Protein AF-A0AAW8VT40-F1 (afdb_monomer_lite)

Structure (mmCIF, N/CA/C/O backbone):
data_AF-A0AAW8VT40-F1
#
_entry.id   AF-A0AAW8VT40-F1
#
loop_
_atom_site.group_PDB
_atom_site.id
_atom_site.type_symbol
_atom_site.label_atom_id
_atom_site.label_alt_id
_atom_site.label_comp_id
_atom_site.label_asym_id
_atom_site.label_entity_id
_atom_site.label_seq_id
_atom_site.pdbx_PDB_ins_code
_atom_site.Cartn_x
_atom_site.Cartn_y
_atom_site.Cartn_z
_atom_site.occupancy
_atom_site.B_iso_or_equiv
_atom_site.auth_seq_id
_atom_site.auth_comp_id
_atom_site.auth_asym_id
_atom_site.auth_atom_id
_atom_site.pdbx_PDB_model_num
ATOM 1 N N . MET A 1 1 ? -10.432 -30.175 -29.970 1.00 34.94 1 MET A N 1
ATOM 2 C CA . MET A 1 1 ? -10.478 -29.735 -28.560 1.00 34.94 1 MET A CA 1
ATOM 3 C C . MET A 1 1 ? -9.421 -28.665 -28.388 1.00 34.94 1 MET A C 1
ATOM 5 O O . MET A 1 1 ? -8.240 -28.981 -28.392 1.00 34.94 1 MET A O 1
ATOM 9 N N . THR A 1 2 ? -9.829 -27.402 -28.382 1.00 36.66 2 THR A N 1
ATOM 10 C CA . THR A 1 2 ? -8.918 -26.263 -28.246 1.00 36.66 2 THR A CA 1
ATOM 11 C C . THR A 1 2 ? -8.493 -26.203 -26.785 1.00 36.66 2 THR A C 1
ATOM 13 O O . THR A 1 2 ? -9.339 -25.997 -25.918 1.00 36.66 2 THR A O 1
ATOM 16 N N . MET A 1 3 ? -7.215 -26.462 -26.497 1.00 45.81 3 MET A N 1
ATOM 17 C CA . MET A 1 3 ? -6.660 -26.240 -25.163 1.00 45.81 3 MET A CA 1
ATOM 18 C C . MET A 1 3 ? -6.735 -24.741 -24.899 1.00 45.81 3 MET A C 1
ATOM 20 O O . MET A 1 3 ? -5.949 -23.959 -25.425 1.00 45.81 3 MET A O 1
ATOM 24 N N . GLN A 1 4 ? -7.765 -24.339 -24.165 1.00 42.53 4 GLN A N 1
ATOM 25 C CA . GLN A 1 4 ? -7.929 -22.981 -23.692 1.00 42.53 4 GLN A CA 1
ATOM 26 C C . GLN A 1 4 ? -6.813 -22.780 -22.673 1.00 42.53 4 GLN A C 1
ATOM 28 O O . GLN A 1 4 ? -6.887 -23.316 -21.567 1.00 42.53 4 GLN A O 1
ATOM 33 N N . SER A 1 5 ? -5.729 -22.119 -23.089 1.00 48.34 5 SER A N 1
ATOM 34 C CA . SER A 1 5 ? -4.658 -21.709 -22.190 1.00 48.34 5 SER A CA 1
ATOM 35 C C . SER A 1 5 ? -5.317 -20.987 -21.023 1.00 48.34 5 SER A C 1
ATOM 37 O O . SER A 1 5 ? -5.852 -19.892 -21.200 1.00 48.34 5 SER A O 1
ATOM 39 N N . LYS A 1 6 ? -5.366 -21.635 -19.854 1.00 48.62 6 LYS A N 1
ATOM 40 C CA . LYS A 1 6 ? -5.747 -20.966 -18.616 1.00 48.62 6 LYS A CA 1
ATOM 41 C C . LYS A 1 6 ? -4.733 -19.850 -18.456 1.00 48.62 6 LYS A C 1
ATOM 43 O O . LYS A 1 6 ? -3.548 -20.122 -18.282 1.00 48.62 6 LYS A O 1
ATOM 48 N N . ILE A 1 7 ? -5.190 -18.618 -18.629 1.00 51.22 7 ILE A N 1
ATOM 49 C CA . ILE A 1 7 ? -4.402 -17.447 -18.292 1.00 51.22 7 ILE A CA 1
ATOM 50 C C . ILE A 1 7 ? -4.280 -17.515 -16.769 1.00 51.22 7 ILE A C 1
ATOM 52 O O . ILE A 1 7 ? -5.212 -17.161 -16.052 1.00 51.22 7 ILE A O 1
ATOM 56 N N . ASP A 1 8 ? -3.182 -18.095 -16.288 1.00 49.28 8 ASP A N 1
ATOM 57 C CA . ASP A 1 8 ? -2.773 -18.053 -14.887 1.00 49.28 8 ASP A CA 1
ATOM 58 C C . ASP A 1 8 ? -2.234 -16.640 -14.642 1.00 49.28 8 ASP A C 1
ATOM 60 O O . ASP A 1 8 ? -1.033 -16.396 -14.590 1.00 49.28 8 ASP A O 1
ATOM 64 N N . ASP A 1 9 ? -3.143 -15.663 -14.680 1.00 55.41 9 ASP A N 1
ATOM 65 C CA . ASP A 1 9 ? -2.795 -14.284 -14.382 1.00 55.41 9 ASP A CA 1
ATOM 66 C C . ASP A 1 9 ? -2.684 -14.199 -12.865 1.00 55.41 9 ASP A C 1
ATOM 68 O O . ASP A 1 9 ? -3.660 -14.435 -12.151 1.00 55.41 9 ASP A O 1
ATOM 72 N N . GLU A 1 10 ? -1.504 -13.866 -12.363 1.00 57.69 10 GLU A N 1
ATOM 73 C CA . GLU A 1 10 ? -1.240 -13.658 -10.939 1.00 57.69 10 GLU A CA 1
ATOM 74 C C . GLU A 1 10 ? -2.193 -12.622 -10.304 1.00 57.69 10 GLU A C 1
ATOM 76 O O . GLU A 1 10 ? -2.445 -12.657 -9.099 1.00 57.69 10 GLU A O 1
ATOM 81 N N . PHE A 1 11 ? -2.803 -11.761 -11.128 1.00 59.22 11 PHE A N 1
ATOM 82 C CA . PHE A 1 11 ? -3.826 -10.802 -10.727 1.00 59.22 11 PHE A CA 1
ATOM 83 C C . PHE A 1 11 ? -5.265 -11.337 -10.840 1.00 59.22 11 PHE A C 1
ATOM 85 O O . PHE A 1 11 ? -6.175 -10.693 -10.323 1.00 59.22 11 PHE A O 1
ATOM 92 N N . SER A 1 12 ? -5.516 -12.512 -11.437 1.00 59.34 12 SER A N 1
ATOM 93 C CA . SER A 1 12 ? -6.868 -13.100 -11.557 1.00 59.34 12 SER A CA 1
ATOM 94 C C . SER A 1 12 ? -7.533 -13.307 -10.197 1.00 59.34 12 SER A C 1
ATOM 96 O O . SER A 1 12 ? -8.739 -13.111 -10.063 1.00 59.34 12 SER A O 1
ATOM 98 N N . ASN A 1 13 ? -6.742 -13.622 -9.167 1.00 62.19 13 ASN A N 1
ATOM 99 C CA . ASN A 1 13 ? -7.233 -13.765 -7.795 1.00 62.19 13 ASN A CA 1
ATOM 100 C C . ASN A 1 13 ? -7.677 -12.428 -7.174 1.00 62.19 13 ASN A C 1
ATOM 102 O O . ASN A 1 13 ? -8.470 -12.430 -6.239 1.00 62.19 13 ASN A O 1
ATOM 106 N N . LEU A 1 14 ? -7.200 -11.291 -7.695 1.00 65.31 14 LEU A N 1
ATOM 107 C CA . LEU A 1 14 ? -7.555 -9.952 -7.217 1.00 65.31 14 LEU A CA 1
ATOM 108 C C . LEU A 1 14 ? -8.819 -9.406 -7.886 1.00 65.31 14 LEU A C 1
ATOM 110 O O . LEU A 1 14 ? -9.528 -8.612 -7.277 1.00 65.31 14 LEU A O 1
ATOM 114 N N . ILE A 1 15 ? -9.126 -9.844 -9.114 1.00 63.88 15 ILE A N 1
ATOM 115 C CA . ILE A 1 15 ? -10.283 -9.364 -9.896 1.00 63.88 15 ILE A CA 1
ATOM 116 C C . ILE A 1 15 ? -11.619 -9.682 -9.193 1.00 63.88 15 ILE A C 1
ATOM 118 O O . ILE A 1 15 ? -12.612 -8.994 -9.419 1.00 63.88 15 ILE A O 1
ATOM 122 N N . GLY A 1 16 ? -11.647 -10.691 -8.314 1.00 63.81 16 GLY A N 1
ATOM 123 C CA . GLY A 1 16 ? -12.832 -11.073 -7.538 1.00 63.81 16 GLY A CA 1
ATOM 124 C C . GLY A 1 16 ? -12.911 -10.504 -6.118 1.00 63.81 16 GLY A C 1
ATOM 125 O O . GLY A 1 16 ? -13.923 -10.721 -5.453 1.00 63.81 16 GLY A O 1
ATOM 126 N N . LEU A 1 17 ? -11.876 -9.814 -5.627 1.00 72.06 17 LEU A N 1
ATOM 127 C CA . LEU A 1 17 ? -11.848 -9.322 -4.249 1.00 72.06 17 LEU A CA 1
ATOM 128 C C . LEU A 1 17 ? -12.469 -7.921 -4.139 1.00 72.06 17 LEU A C 1
ATOM 130 O O . LEU A 1 17 ? -12.263 -7.081 -5.019 1.00 72.06 17 LEU A O 1
ATOM 134 N N . PRO A 1 18 ? -13.207 -7.627 -3.054 1.00 77.00 18 PRO A N 1
ATOM 135 C CA . PRO A 1 18 ? -13.734 -6.291 -2.820 1.00 77.00 18 PRO A CA 1
ATOM 136 C C . PRO A 1 18 ? -12.584 -5.297 -2.603 1.00 77.00 18 PRO A C 1
ATOM 138 O O . PRO A 1 18 ? -11.827 -5.387 -1.638 1.00 77.00 18 PRO A O 1
ATOM 141 N N . VAL A 1 19 ? -12.462 -4.324 -3.507 1.00 82.88 19 VAL A N 1
ATOM 142 C CA . VAL A 1 19 ? -11.439 -3.276 -3.424 1.00 82.88 19 VAL A CA 1
ATOM 143 C C . VAL A 1 19 ? -11.927 -2.158 -2.507 1.00 82.88 19 VAL A C 1
ATOM 145 O O . VAL A 1 19 ? -12.878 -1.450 -2.829 1.00 82.88 19 VAL A O 1
ATOM 148 N N . LEU A 1 20 ? -11.254 -1.975 -1.369 1.00 84.94 20 LEU A N 1
ATOM 149 C CA . LEU A 1 20 ? -11.572 -0.907 -0.412 1.00 84.94 20 LEU A CA 1
ATOM 150 C C . LEU A 1 20 ? -10.984 0.450 -0.820 1.00 84.94 20 LEU A C 1
ATOM 152 O O . LEU A 1 20 ? -11.578 1.493 -0.554 1.00 84.94 20 LEU A O 1
ATOM 156 N N . ALA A 1 21 ? -9.807 0.439 -1.445 1.00 86.81 21 ALA A N 1
ATOM 157 C CA . ALA A 1 21 ? -9.139 1.623 -1.969 1.00 86.81 21 ALA A CA 1
ATOM 158 C C . ALA A 1 21 ? -8.165 1.237 -3.090 1.00 86.81 21 ALA A C 1
ATOM 160 O O . ALA A 1 21 ? -7.518 0.192 -3.025 1.00 86.81 21 ALA A O 1
ATOM 161 N N . GLN A 1 22 ? -8.031 2.109 -4.088 1.00 87.31 22 GLN A N 1
ATOM 162 C CA . GLN A 1 22 ? -7.055 1.995 -5.169 1.00 87.31 22 GLN A CA 1
ATOM 163 C C . GLN A 1 22 ? -6.284 3.311 -5.276 1.00 87.31 22 GLN A C 1
ATOM 165 O O . GLN A 1 22 ? -6.877 4.382 -5.159 1.00 87.31 22 GLN A O 1
ATOM 170 N N . TYR A 1 23 ? -4.974 3.219 -5.494 1.00 88.19 23 TYR 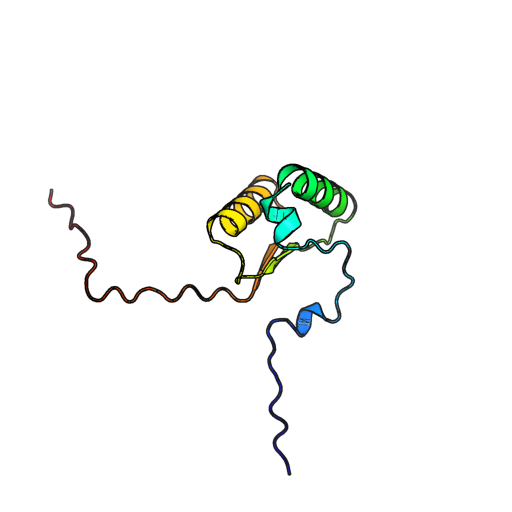A N 1
ATOM 171 C CA . TYR A 1 23 ? -4.083 4.371 -5.614 1.00 88.19 23 TYR A CA 1
ATOM 172 C C . TYR A 1 23 ? -3.353 4.305 -6.947 1.00 88.19 23 TYR A C 1
ATOM 174 O O . TYR A 1 23 ? -2.820 3.254 -7.314 1.00 88.19 23 TYR A O 1
ATOM 182 N N . ASN A 1 24 ? -3.317 5.423 -7.666 1.00 85.94 24 ASN A N 1
ATOM 183 C CA . ASN A 1 24 ? -2.523 5.520 -8.882 1.00 85.94 24 ASN A CA 1
ATOM 184 C C . ASN A 1 24 ? -1.041 5.704 -8.545 1.00 85.94 24 ASN A C 1
ATOM 186 O O . ASN A 1 24 ? -0.688 6.240 -7.494 1.00 85.94 24 ASN A O 1
ATOM 190 N N . ILE A 1 25 ? -0.166 5.315 -9.476 1.00 83.88 25 ILE A N 1
ATOM 191 C CA . ILE A 1 25 ? 1.290 5.447 -9.310 1.00 83.88 25 ILE A CA 1
ATOM 192 C C . ILE A 1 25 ? 1.662 6.902 -9.007 1.00 83.88 25 ILE A C 1
ATOM 194 O O . ILE A 1 25 ? 2.372 7.149 -8.039 1.00 83.88 25 ILE A O 1
ATOM 198 N N . SER A 1 26 ? 1.120 7.862 -9.764 1.00 84.88 26 SER A N 1
ATOM 199 C CA . SER A 1 26 ? 1.369 9.293 -9.552 1.00 84.88 26 SER A CA 1
ATOM 200 C C . SER A 1 26 ? 1.060 9.725 -8.115 1.00 84.88 26 SER A C 1
ATOM 202 O O . SER A 1 26 ? 1.916 10.306 -7.463 1.00 84.88 26 SER A O 1
ATOM 204 N N . GLU A 1 27 ? -0.093 9.333 -7.563 1.00 84.50 27 GLU A N 1
ATOM 205 C CA . GLU A 1 27 ? -0.490 9.690 -6.191 1.00 84.50 27 GLU A CA 1
ATOM 206 C C . GLU A 1 27 ? 0.469 9.132 -5.129 1.00 84.50 27 GLU A C 1
ATOM 208 O O . GLU A 1 27 ? 0.762 9.810 -4.142 1.00 84.50 27 GLU A O 1
ATOM 213 N N . LEU A 1 28 ? 0.990 7.919 -5.346 1.00 85.56 28 LEU A N 1
ATOM 214 C CA . LEU A 1 28 ? 1.973 7.298 -4.456 1.00 85.56 28 LEU A CA 1
ATOM 215 C C . LEU A 1 28 ? 3.315 8.043 -4.475 1.00 85.56 28 LEU A C 1
ATOM 217 O O . LEU A 1 28 ? 3.950 8.158 -3.429 1.00 85.56 28 LEU A O 1
ATOM 221 N N . THR A 1 29 ? 3.737 8.557 -5.634 1.00 84.06 29 THR A N 1
ATOM 222 C CA . THR A 1 29 ? 4.988 9.327 -5.780 1.00 84.06 29 THR A CA 1
ATOM 223 C C . THR A 1 29 ? 4.870 10.753 -5.255 1.00 84.06 29 THR A C 1
ATOM 225 O O . THR A 1 29 ? 5.746 11.206 -4.523 1.00 84.06 29 THR A O 1
ATOM 228 N N . ASP A 1 30 ? 3.799 11.458 -5.617 1.00 87.19 30 ASP A N 1
ATOM 229 C CA . ASP A 1 30 ? 3.622 12.874 -5.290 1.00 87.19 30 ASP A CA 1
ATOM 230 C C . ASP A 1 30 ? 3.183 13.085 -3.836 1.00 87.19 30 ASP A C 1
ATOM 232 O O . ASP A 1 30 ? 3.515 14.102 -3.226 1.00 87.19 30 ASP A O 1
ATOM 236 N N . ASN A 1 31 ? 2.426 12.143 -3.258 1.00 89.00 31 ASN A N 1
ATOM 237 C CA . ASN A 1 31 ? 1.843 12.335 -1.934 1.00 89.00 31 ASN A CA 1
ATOM 238 C C . ASN A 1 31 ? 1.724 11.041 -1.114 1.00 89.00 31 ASN A C 1
ATOM 240 O O . ASN A 1 31 ? 0.656 10.680 -0.603 1.00 89.00 31 ASN A O 1
ATOM 244 N N . TRP A 1 32 ? 2.859 10.355 -0.946 1.00 87.38 32 TRP A N 1
ATOM 245 C CA . TRP A 1 32 ? 2.954 9.114 -0.172 1.00 87.38 32 TRP A CA 1
ATOM 246 C C . TRP A 1 32 ? 2.357 9.228 1.238 1.00 87.38 32 TRP A C 1
ATOM 248 O O . TRP A 1 32 ? 1.613 8.351 1.670 1.00 87.38 32 TRP A O 1
ATOM 258 N N . ASN A 1 33 ? 2.636 10.321 1.953 1.00 89.06 33 ASN A N 1
ATOM 259 C CA . ASN A 1 33 ? 2.192 10.492 3.339 1.00 89.06 33 ASN A CA 1
ATOM 260 C C . ASN A 1 33 ? 0.664 10.511 3.471 1.00 89.06 33 ASN A C 1
ATOM 262 O O . ASN A 1 33 ? 0.116 9.910 4.396 1.00 89.06 33 ASN A O 1
ATOM 266 N N . GLU A 1 34 ? -0.035 11.173 2.549 1.00 90.38 34 GLU A N 1
ATOM 267 C CA . GLU A 1 34 ? -1.499 11.193 2.549 1.00 90.38 34 GLU A CA 1
ATOM 268 C C . GLU A 1 34 ? -2.078 9.834 2.144 1.00 90.38 34 GLU A C 1
ATOM 270 O O . GLU A 1 34 ? -3.053 9.378 2.746 1.00 90.38 34 GLU A O 1
ATOM 275 N N . CYS A 1 35 ? -1.449 9.140 1.188 1.00 90.19 35 CYS A N 1
ATOM 276 C CA . CYS A 1 35 ? -1.825 7.770 0.836 1.00 90.19 35 CYS A CA 1
ATOM 277 C C . CYS A 1 35 ? -1.674 6.831 2.038 1.00 90.19 35 CYS A C 1
ATOM 279 O O . CYS A 1 35 ? -2.604 6.100 2.374 1.00 90.19 35 CYS A O 1
ATOM 281 N N . LEU A 1 36 ? -0.552 6.912 2.754 1.00 90.00 36 LEU A N 1
ATOM 282 C CA . LEU A 1 36 ? -0.289 6.106 3.941 1.00 90.00 36 LEU A CA 1
ATOM 283 C C . LEU A 1 36 ? -1.327 6.353 5.043 1.00 90.00 36 LEU A C 1
ATOM 285 O O . LEU A 1 36 ? -1.833 5.396 5.624 1.00 90.00 36 LEU A O 1
ATOM 289 N N . LYS A 1 37 ? -1.706 7.610 5.307 1.00 91.06 37 LYS A N 1
ATOM 290 C CA . LYS A 1 37 ? -2.773 7.924 6.276 1.00 91.06 37 LYS A CA 1
ATOM 291 C C . LYS A 1 37 ? -4.099 7.265 5.901 1.00 91.06 37 LYS A C 1
ATOM 293 O O . LYS A 1 37 ? -4.780 6.728 6.774 1.00 91.06 37 LYS A O 1
ATOM 298 N N . LYS A 1 38 ? -4.467 7.294 4.616 1.00 90.38 38 LYS A N 1
ATOM 299 C CA . LYS A 1 38 ? -5.688 6.643 4.123 1.00 90.38 38 LYS A CA 1
ATOM 300 C C . LYS A 1 38 ? -5.607 5.124 4.274 1.00 90.38 38 LYS A C 1
ATOM 302 O O . LYS A 1 38 ? -6.565 4.533 4.759 1.00 90.38 38 LYS A O 1
ATOM 307 N N . ILE A 1 39 ? -4.467 4.516 3.940 1.00 89.06 39 ILE A N 1
ATOM 308 C CA . ILE A 1 39 ? -4.237 3.074 4.117 1.00 89.06 39 ILE A CA 1
ATOM 309 C C . ILE A 1 39 ? -4.413 2.691 5.587 1.00 89.06 39 ILE A C 1
ATOM 311 O O . ILE A 1 39 ? -5.238 1.835 5.881 1.00 89.06 39 ILE A O 1
ATOM 315 N N . ILE A 1 40 ? -3.737 3.386 6.508 1.00 89.50 40 ILE A N 1
ATOM 316 C CA . ILE A 1 40 ? -3.834 3.126 7.954 1.00 89.50 40 ILE A CA 1
ATOM 317 C C . ILE A 1 40 ? -5.275 3.257 8.447 1.00 89.50 40 ILE A C 1
ATOM 319 O O . ILE A 1 40 ? -5.733 2.456 9.258 1.00 89.50 40 ILE A O 1
ATOM 323 N N . LYS A 1 41 ? -6.007 4.266 7.964 1.00 90.06 41 LYS A N 1
ATOM 324 C CA . LYS A 1 41 ? -7.413 4.448 8.326 1.00 90.06 41 LYS A CA 1
ATOM 325 C C . LYS A 1 41 ? -8.257 3.249 7.889 1.00 90.06 41 LYS A C 1
ATOM 327 O O . LYS A 1 41 ? -9.050 2.761 8.684 1.00 90.06 41 LYS A O 1
ATOM 332 N N . VAL A 1 42 ? -8.071 2.767 6.661 1.00 87.25 42 VAL A N 1
ATOM 333 C CA . VAL A 1 42 ? -8.811 1.613 6.127 1.00 87.25 42 VAL A CA 1
ATOM 334 C C . VAL A 1 42 ? -8.445 0.330 6.877 1.00 87.25 42 VAL A C 1
ATOM 336 O O . VAL A 1 42 ? -9.338 -0.382 7.330 1.00 87.25 42 VAL A O 1
ATOM 339 N N . THR A 1 43 ? -7.154 0.059 7.078 1.00 85.75 43 THR A N 1
ATOM 340 C CA . THR A 1 43 ? -6.682 -1.154 7.768 1.00 85.75 43 THR A CA 1
ATOM 341 C C . THR A 1 43 ? -6.987 -1.137 9.265 1.00 85.75 43 THR A C 1
ATOM 343 O O . THR A 1 43 ? -7.153 -2.187 9.866 1.00 85.75 43 THR A O 1
ATOM 346 N N . GLY A 1 44 ? -7.103 0.040 9.885 1.00 83.38 44 GLY A N 1
ATOM 347 C CA . GLY A 1 44 ? -7.523 0.173 11.282 1.00 83.38 44 GLY A CA 1
ATOM 348 C C . GLY A 1 44 ? -9.025 -0.035 11.503 1.00 83.38 44 GLY A C 1
ATOM 349 O O . GLY A 1 44 ? -9.441 -0.322 12.621 1.00 83.38 44 GLY A O 1
ATOM 350 N N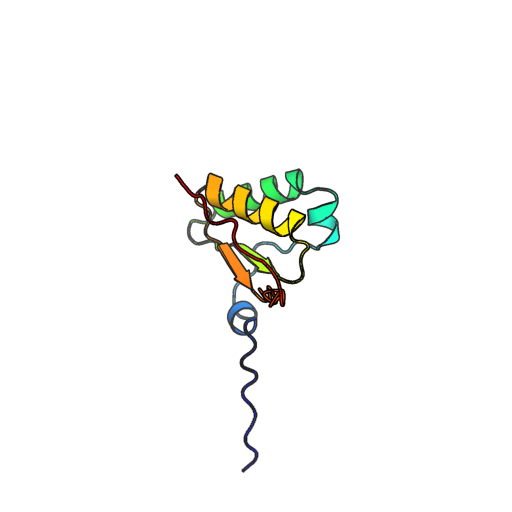 . GLN A 1 45 ? -9.848 0.116 10.460 1.00 82.69 45 GLN A N 1
ATOM 351 C CA . GLN A 1 45 ? -11.305 -0.068 10.531 1.00 82.69 45 GLN A CA 1
ATOM 352 C C . GLN A 1 45 ? -11.756 -1.491 10.179 1.00 82.69 45 GLN A C 1
ATOM 354 O O . GLN A 1 45 ? -12.872 -1.873 10.522 1.00 82.69 45 GLN A O 1
ATOM 359 N N . GLN A 1 46 ? -10.918 -2.257 9.483 1.00 77.19 46 GLN A N 1
ATOM 360 C CA . GLN A 1 46 ? -11.239 -3.576 8.944 1.00 77.19 46 GLN A CA 1
ATOM 361 C C . GLN A 1 46 ? -10.127 -4.555 9.318 1.00 77.19 46 GLN A C 1
ATOM 363 O O . GLN A 1 46 ? -8.985 -4.380 8.902 1.00 77.19 46 GLN A O 1
ATOM 368 N N . SER A 1 47 ? -10.465 -5.583 10.098 1.00 70.62 47 SER A N 1
ATOM 369 C CA . SER A 1 47 ? -9.483 -6.530 10.643 1.00 70.62 47 SER A CA 1
ATOM 370 C C . SER A 1 47 ? -8.897 -7.497 9.609 1.00 70.62 47 SER A C 1
ATOM 372 O O . SER A 1 47 ? -7.850 -8.075 9.872 1.00 70.62 47 SER A O 1
ATOM 374 N N . ASP A 1 48 ? -9.537 -7.657 8.447 1.00 80.25 48 ASP A N 1
ATOM 375 C CA . ASP A 1 48 ? -9.115 -8.577 7.380 1.00 80.25 48 ASP A CA 1
ATOM 376 C C . ASP A 1 48 ? -8.790 -7.798 6.093 1.00 80.25 48 ASP A C 1
ATOM 378 O O . ASP A 1 48 ? -9.494 -7.851 5.087 1.00 80.25 48 ASP A O 1
ATOM 382 N N . CYS A 1 49 ? -7.743 -6.973 6.159 1.00 82.50 49 CYS A N 1
ATOM 383 C CA . CYS A 1 49 ? -7.287 -6.143 5.045 1.00 82.50 49 CYS A CA 1
ATOM 384 C C . CYS A 1 49 ? -5.882 -6.543 4.607 1.00 82.50 49 CYS A C 1
ATOM 386 O O . CYS A 1 49 ? -4.943 -6.489 5.399 1.00 82.50 49 CYS A O 1
ATOM 388 N N . THR A 1 50 ? -5.724 -6.843 3.316 1.00 86.75 50 THR A N 1
ATOM 389 C CA . THR A 1 50 ? -4.415 -7.066 2.691 1.00 86.75 50 THR A CA 1
ATOM 390 C C . THR A 1 50 ? -4.118 -5.961 1.684 1.00 86.75 50 THR A C 1
ATOM 392 O O . THR A 1 50 ? -4.929 -5.662 0.808 1.00 86.75 50 THR A O 1
ATOM 395 N N . VAL A 1 51 ? -2.941 -5.348 1.797 1.00 87.69 51 VAL A N 1
ATOM 396 C CA . VAL A 1 51 ? -2.460 -4.336 0.853 1.00 87.69 51 VAL A CA 1
ATOM 397 C C . VAL A 1 51 ? -1.758 -5.018 -0.315 1.00 87.69 51 VAL A C 1
ATOM 399 O O . VAL A 1 51 ? -0.723 -5.663 -0.152 1.00 87.69 51 VAL A O 1
ATOM 402 N N . TYR A 1 52 ? -2.301 -4.842 -1.513 1.00 87.69 52 TYR A N 1
ATOM 403 C CA . TYR A 1 52 ? -1.734 -5.395 -2.737 1.00 87.69 52 TYR A CA 1
ATOM 404 C C . TYR A 1 52 ? -0.874 -4.363 -3.462 1.00 87.69 52 TYR A C 1
ATOM 406 O O . TYR A 1 52 ? -1.345 -3.287 -3.831 1.00 87.69 52 TYR A O 1
ATOM 414 N N . ILE A 1 53 ? 0.400 -4.694 -3.658 1.00 86.69 53 ILE A N 1
ATOM 415 C CA . ILE A 1 53 ? 1.417 -3.807 -4.221 1.00 86.69 53 ILE A CA 1
ATOM 416 C C . ILE A 1 53 ? 1.800 -4.336 -5.599 1.00 86.69 53 ILE A C 1
ATOM 418 O O . ILE A 1 53 ? 2.169 -5.502 -5.740 1.00 86.69 53 ILE A O 1
ATOM 422 N N . ARG A 1 54 ? 1.735 -3.486 -6.626 1.00 82.69 54 ARG A N 1
ATOM 423 C CA . ARG A 1 54 ? 2.221 -3.858 -7.956 1.00 82.69 54 ARG A CA 1
ATOM 424 C C . ARG A 1 54 ? 3.747 -3.765 -8.038 1.00 82.69 54 ARG A C 1
ATOM 426 O O . ARG A 1 54 ? 4.356 -2.841 -7.504 1.00 82.69 54 ARG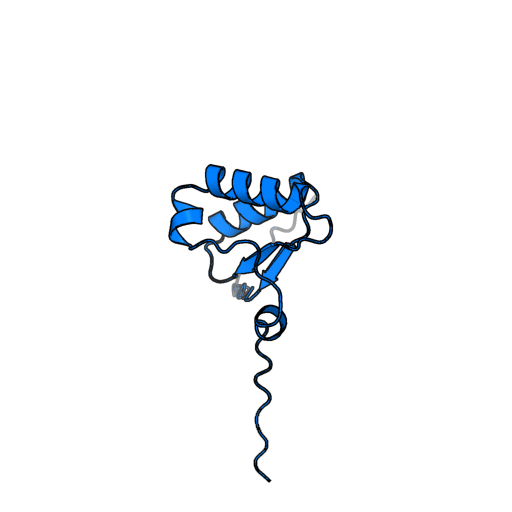 A O 1
ATOM 433 N N . GLY A 1 55 ? 4.354 -4.718 -8.728 1.00 76.81 55 GLY A N 1
ATOM 434 C CA . GLY A 1 55 ? 5.802 -4.902 -8.829 1.00 76.81 55 GLY A CA 1
ATOM 435 C C . GLY A 1 55 ? 6.459 -4.110 -9.951 1.00 76.81 55 GLY A C 1
ATOM 436 O O . GLY A 1 55 ? 7.684 -4.062 -10.007 1.00 76.81 55 GLY A O 1
ATOM 437 N N . ASP A 1 56 ? 5.674 -3.451 -10.807 1.00 79.75 56 ASP A N 1
ATOM 438 C CA . ASP A 1 56 ? 6.148 -2.486 -11.805 1.00 79.75 56 ASP A CA 1
ATOM 439 C C . ASP A 1 56 ? 6.429 -1.093 -11.206 1.00 79.75 56 ASP A C 1
ATOM 441 O O . ASP A 1 56 ? 6.951 -0.214 -11.891 1.00 79.75 56 ASP A O 1
ATOM 445 N N . LEU A 1 57 ? 6.137 -0.889 -9.915 1.00 82.25 57 LEU A N 1
ATOM 446 C CA . LEU A 1 57 ? 6.525 0.315 -9.177 1.00 82.25 57 LEU A CA 1
ATOM 447 C C . LEU A 1 57 ? 8.054 0.429 -9.060 1.00 82.25 57 LEU A C 1
ATOM 449 O O . LEU A 1 57 ? 8.765 -0.573 -9.003 1.00 82.25 57 LEU A O 1
ATOM 453 N N . SER A 1 58 ? 8.583 1.648 -8.946 1.00 84.44 58 SER A N 1
ATOM 454 C CA . SER A 1 58 ? 10.021 1.836 -8.717 1.00 84.44 58 SER A CA 1
ATOM 455 C C . SER A 1 58 ? 10.453 1.267 -7.358 1.00 84.44 58 SER A C 1
ATOM 457 O O . SER A 1 58 ? 9.688 1.285 -6.391 1.00 84.44 58 SER A O 1
ATOM 459 N N . TYR A 1 59 ? 11.706 0.806 -7.252 1.00 83.56 59 TYR A N 1
ATOM 460 C CA . TYR A 1 59 ? 12.242 0.241 -6.004 1.00 83.56 59 TYR A CA 1
ATOM 461 C C . TYR A 1 59 ? 12.079 1.183 -4.805 1.00 83.56 59 TYR A C 1
ATOM 463 O O . TYR A 1 59 ? 11.721 0.742 -3.718 1.00 83.56 59 TYR A O 1
ATOM 471 N N . GLN A 1 60 ? 12.303 2.485 -5.005 1.00 85.25 60 GLN A N 1
ATOM 472 C CA . GLN A 1 60 ? 12.158 3.486 -3.945 1.00 85.25 60 GLN A CA 1
ATOM 473 C C . GLN A 1 60 ? 10.725 3.530 -3.402 1.00 85.25 60 GLN A C 1
ATOM 475 O O . GLN A 1 60 ? 10.526 3.515 -2.188 1.00 85.25 60 GLN A O 1
ATOM 480 N N . VAL A 1 61 ? 9.730 3.520 -4.294 1.00 85.31 61 VAL A N 1
ATOM 481 C CA . VAL A 1 61 ? 8.312 3.529 -3.916 1.00 85.31 61 VAL A CA 1
ATOM 482 C C . VAL A 1 61 ? 7.934 2.214 -3.237 1.00 85.31 61 VAL A C 1
ATOM 484 O O . VAL A 1 61 ? 7.351 2.235 -2.156 1.00 85.31 61 VAL A O 1
ATOM 487 N N . GLN A 1 62 ? 8.331 1.068 -3.803 1.00 87.25 62 GLN A N 1
ATOM 488 C CA . GLN A 1 62 ? 8.072 -0.241 -3.193 1.00 87.25 62 GLN A CA 1
ATOM 489 C C . GLN A 1 62 ? 8.682 -0.349 -1.793 1.00 87.25 62 GLN A C 1
ATOM 491 O O . GLN A 1 62 ? 8.001 -0.759 -0.857 1.00 87.25 62 GLN A O 1
ATOM 496 N N . SER A 1 63 ? 9.940 0.065 -1.626 1.00 87.31 63 SER A N 1
ATOM 497 C CA . SER A 1 63 ? 10.636 0.023 -0.340 1.00 87.31 63 SER A CA 1
ATOM 498 C C . SER A 1 63 ? 9.949 0.897 0.710 1.00 87.31 63 SER A C 1
ATOM 500 O O . SER A 1 63 ? 9.845 0.483 1.865 1.00 87.31 63 SER A O 1
ATOM 502 N N . ALA A 1 64 ? 9.464 2.084 0.331 1.00 88.75 64 ALA A N 1
ATOM 503 C CA . ALA A 1 64 ? 8.733 2.967 1.237 1.00 88.75 64 ALA A CA 1
ATOM 504 C C . ALA A 1 64 ? 7.393 2.355 1.677 1.00 88.75 64 ALA A C 1
ATOM 506 O O . ALA A 1 64 ? 7.058 2.393 2.866 1.00 88.75 64 ALA A O 1
ATOM 507 N N . ILE A 1 65 ? 6.654 1.749 0.738 1.00 89.75 65 ILE A N 1
ATOM 508 C CA . ILE A 1 65 ? 5.390 1.060 1.024 1.00 89.75 65 ILE A CA 1
ATOM 509 C C . ILE A 1 65 ? 5.641 -0.123 1.961 1.00 89.75 65 ILE A C 1
ATOM 511 O O . ILE A 1 65 ? 5.071 -0.164 3.049 1.00 89.75 65 ILE A O 1
ATOM 515 N N . ILE A 1 66 ? 6.528 -1.045 1.576 1.00 89.81 66 ILE A N 1
ATOM 516 C CA . ILE A 1 66 ? 6.830 -2.271 2.328 1.00 89.81 66 ILE A CA 1
ATOM 517 C C . ILE A 1 66 ? 7.304 -1.934 3.743 1.00 89.81 66 ILE A C 1
ATOM 519 O O . ILE A 1 66 ? 6.752 -2.459 4.708 1.00 89.81 66 ILE A O 1
ATOM 523 N N . GLY A 1 67 ? 8.255 -1.006 3.890 1.00 90.56 67 GLY A N 1
ATOM 524 C CA . GLY A 1 67 ? 8.737 -0.591 5.210 1.00 90.56 67 GLY A CA 1
ATOM 525 C C . GLY A 1 67 ? 7.632 0.026 6.078 1.00 90.56 67 GLY A C 1
ATOM 526 O O . GLY A 1 67 ? 7.572 -0.201 7.290 1.00 90.56 67 GLY A O 1
ATOM 527 N N . SER A 1 68 ? 6.699 0.759 5.468 1.00 89.94 68 SER A N 1
ATOM 528 C CA . SER A 1 68 ? 5.558 1.338 6.186 1.00 89.94 68 SER A CA 1
ATOM 529 C C . SER A 1 68 ? 4.536 0.291 6.625 1.00 89.94 68 SER A C 1
ATOM 531 O O . SER A 1 68 ? 3.977 0.442 7.712 1.00 89.94 68 SER A O 1
ATOM 533 N N . MET A 1 69 ? 4.309 -0.752 5.818 1.00 91.31 69 MET A N 1
ATOM 534 C CA . MET A 1 69 ? 3.420 -1.866 6.169 1.00 91.31 69 MET A CA 1
ATOM 535 C C . MET A 1 69 ? 4.033 -2.738 7.271 1.00 91.31 69 MET A C 1
ATOM 537 O O . MET A 1 69 ? 3.382 -2.988 8.282 1.00 91.31 69 MET A O 1
ATOM 541 N N . GLN A 1 70 ? 5.310 -3.116 7.129 1.00 89.12 70 GLN A N 1
ATOM 542 C CA . GLN A 1 70 ? 6.039 -3.929 8.111 1.00 89.12 70 GLN A CA 1
ATOM 543 C C . GLN A 1 70 ? 6.121 -3.259 9.484 1.00 89.12 70 GLN A 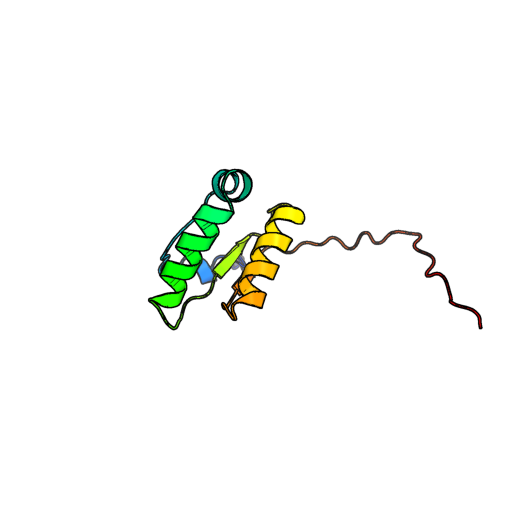C 1
ATOM 545 O O . GLN A 1 70 ? 5.874 -3.898 10.499 1.00 89.12 70 GLN A O 1
ATOM 550 N N . SER A 1 71 ? 6.415 -1.955 9.531 1.00 89.69 71 SER A N 1
ATOM 551 C CA . SER A 1 71 ? 6.483 -1.209 10.800 1.00 89.69 71 SER A CA 1
ATOM 552 C C . SER A 1 71 ? 5.146 -1.098 11.543 1.00 89.69 71 SER A C 1
ATOM 554 O O . SER A 1 71 ? 5.128 -0.643 12.685 1.00 89.69 71 SER A O 1
ATOM 556 N N . ARG A 1 72 ? 4.031 -1.472 10.906 1.00 87.06 72 ARG A N 1
ATOM 557 C CA . ARG A 1 72 ? 2.667 -1.344 11.438 1.00 87.06 72 ARG A CA 1
ATOM 558 C C . ARG A 1 72 ? 1.910 -2.667 11.497 1.00 87.06 72 ARG A C 1
ATOM 560 O O . ARG A 1 72 ? 0.717 -2.637 11.775 1.00 87.06 72 ARG A O 1
ATOM 567 N N . ASP A 1 73 ? 2.585 -3.783 11.227 1.00 86.75 73 ASP A N 1
ATOM 568 C CA . ASP A 1 73 ? 1.981 -5.120 11.191 1.00 86.75 73 ASP A CA 1
ATOM 569 C C . ASP A 1 73 ? 0.777 -5.221 10.229 1.00 86.75 73 ASP A C 1
ATOM 571 O O . ASP A 1 73 ? -0.205 -5.916 10.469 1.00 86.75 73 ASP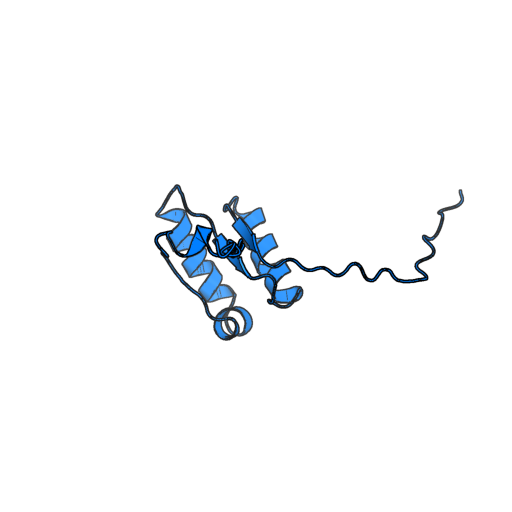 A O 1
ATOM 575 N N . ILE A 1 74 ? 0.827 -4.480 9.116 1.00 88.50 74 ILE A N 1
ATOM 576 C CA . ILE A 1 74 ? -0.218 -4.522 8.088 1.00 88.50 74 ILE A CA 1
ATOM 577 C C . ILE A 1 74 ? 0.110 -5.651 7.112 1.00 88.50 74 ILE A C 1
ATOM 579 O O . ILE A 1 74 ? 1.211 -5.692 6.566 1.00 88.50 74 ILE A O 1
ATOM 583 N N . SER A 1 75 ? -0.857 -6.529 6.839 1.00 88.06 75 SER A N 1
ATOM 584 C CA . SER A 1 75 ? -0.705 -7.594 5.841 1.00 88.06 75 SER A CA 1
ATOM 585 C C . SER A 1 75 ? -0.565 -7.015 4.432 1.00 88.06 75 SER A C 1
ATOM 587 O O . SER A 1 75 ? -1.362 -6.174 4.013 1.00 88.06 75 SER A O 1
ATOM 589 N N . PHE A 1 76 ? 0.435 -7.472 3.675 1.00 88.88 76 PHE A N 1
ATOM 590 C CA . PHE A 1 76 ? 0.663 -7.032 2.299 1.00 88.88 76 PHE A CA 1
ATOM 591 C C . PHE A 1 76 ? 1.188 -8.156 1.403 1.00 88.88 76 PHE A C 1
ATOM 593 O O . PHE A 1 76 ? 1.843 -9.087 1.868 1.00 88.88 76 PHE A O 1
ATOM 600 N N . VAL A 1 77 ? 0.933 -8.038 0.099 1.00 86.88 77 VAL A N 1
ATOM 601 C CA . VAL A 1 77 ? 1.448 -8.938 -0.943 1.00 86.88 77 VAL A CA 1
ATOM 602 C C . VAL A 1 77 ? 1.953 -8.101 -2.114 1.00 86.88 77 VAL A C 1
ATOM 604 O O . VAL A 1 77 ? 1.282 -7.164 -2.550 1.00 86.88 77 VAL A O 1
ATOM 607 N N . VAL A 1 78 ? 3.135 -8.438 -2.629 1.00 83.12 78 VAL A N 1
ATOM 608 C CA . VAL A 1 78 ? 3.731 -7.797 -3.809 1.00 83.12 78 VAL A CA 1
ATOM 609 C C . VAL A 1 78 ? 3.578 -8.727 -5.010 1.00 83.12 78 VAL A C 1
ATOM 611 O O . VAL A 1 78 ? 4.049 -9.861 -4.970 1.00 83.12 78 VAL A O 1
ATOM 614 N N . TYR A 1 79 ? 2.943 -8.244 -6.073 1.00 78.25 79 TYR A N 1
ATOM 615 C CA . TYR A 1 79 ? 2.741 -8.964 -7.336 1.00 78.25 79 TYR A CA 1
ATOM 616 C C . TYR A 1 79 ? 3.686 -8.461 -8.416 1.00 78.25 79 TYR A C 1
ATOM 618 O O . TYR A 1 79 ? 4.100 -7.316 -8.363 1.00 78.25 79 TYR A O 1
ATOM 626 N N . GLY A 1 80 ? 4.020 -9.266 -9.417 1.00 68.25 80 GLY A N 1
ATOM 627 C CA . GLY A 1 80 ? 4.829 -8.855 -10.566 1.00 68.25 80 GLY A CA 1
ATOM 628 C C . GLY A 1 80 ? 6.291 -8.589 -10.216 1.00 68.25 80 GLY A C 1
ATOM 629 O O . GLY A 1 80 ? 6.971 -7.836 -10.914 1.00 68.25 80 GLY A O 1
ATOM 630 N N . TYR A 1 81 ? 6.780 -9.163 -9.111 1.00 61.84 81 TYR A N 1
ATOM 631 C CA . TYR A 1 81 ? 8.141 -8.971 -8.617 1.00 61.84 81 TYR A CA 1
ATOM 632 C C . TYR A 1 81 ? 9.160 -9.690 -9.515 1.00 61.84 81 TYR A C 1
ATOM 634 O O . TYR A 1 81 ? 9.732 -10.722 -9.168 1.00 61.84 81 TYR A O 1
ATOM 642 N N . HIS A 1 82 ? 9.425 -9.124 -10.690 1.00 52.12 82 HIS A N 1
ATOM 643 C CA . HIS A 1 82 ? 10.545 -9.500 -11.538 1.00 52.12 82 HIS A CA 1
ATOM 644 C C . HIS A 1 82 ? 11.764 -8.670 -11.149 1.00 52.12 82 HIS A C 1
ATOM 646 O O . HIS A 1 82 ? 12.252 -7.849 -11.928 1.00 52.12 82 HIS A O 1
ATOM 652 N N . PHE A 1 83 ? 12.341 -8.932 -9.974 1.00 48.62 83 PHE A N 1
ATOM 653 C CA . PHE A 1 83 ? 13.782 -8.745 -9.895 1.00 48.62 83 PHE A CA 1
ATOM 654 C C . PHE A 1 83 ? 14.367 -9.765 -10.860 1.00 48.62 83 PHE A C 1
ATOM 656 O O . PHE A 1 83 ? 14.592 -10.925 -10.514 1.00 48.62 83 PHE A O 1
ATOM 663 N N . LYS A 1 84 ? 14.634 -9.333 -12.099 1.00 43.50 84 LYS A N 1
ATOM 664 C CA . LYS A 1 84 ? 15.742 -9.926 -12.825 1.00 43.50 84 LYS A CA 1
ATOM 665 C C . LYS A 1 84 ? 16.889 -9.784 -11.841 1.00 43.50 84 LYS A C 1
ATOM 667 O O . LYS A 1 84 ? 17.361 -8.672 -11.612 1.00 43.50 84 LYS A O 1
ATOM 672 N N . ARG A 1 85 ? 17.314 -10.888 -11.208 1.00 39.75 85 ARG A N 1
ATOM 673 C CA . ARG A 1 85 ? 18.705 -10.967 -10.782 1.00 39.75 85 ARG A CA 1
ATOM 674 C C . ARG A 1 85 ? 19.431 -10.468 -12.013 1.00 39.75 85 ARG A C 1
ATOM 676 O O . ARG A 1 85 ? 19.334 -11.100 -13.066 1.00 39.75 85 ARG A O 1
ATOM 683 N N . ASN A 1 86 ? 20.092 -9.320 -11.911 1.00 39.50 86 ASN A N 1
ATOM 684 C CA . ASN A 1 86 ? 21.269 -9.176 -12.723 1.00 39.50 86 ASN A CA 1
ATOM 685 C C . ASN A 1 86 ? 22.057 -10.420 -12.338 1.00 39.50 86 ASN A C 1
ATOM 687 O O . ASN A 1 86 ? 22.592 -10.524 -11.234 1.00 39.50 86 ASN A O 1
ATOM 691 N N . VAL A 1 87 ? 22.033 -11.419 -13.215 1.00 43.41 87 VAL A N 1
ATOM 692 C CA . VAL A 1 87 ? 23.116 -12.369 -13.315 1.00 43.41 87 VAL A CA 1
ATOM 693 C C . VAL A 1 87 ? 24.253 -11.476 -13.794 1.00 43.41 87 VAL A C 1
ATOM 695 O O . VAL A 1 87 ? 24.547 -11.379 -14.980 1.00 43.41 87 VAL A O 1
ATOM 698 N N . SER A 1 88 ? 24.766 -10.660 -12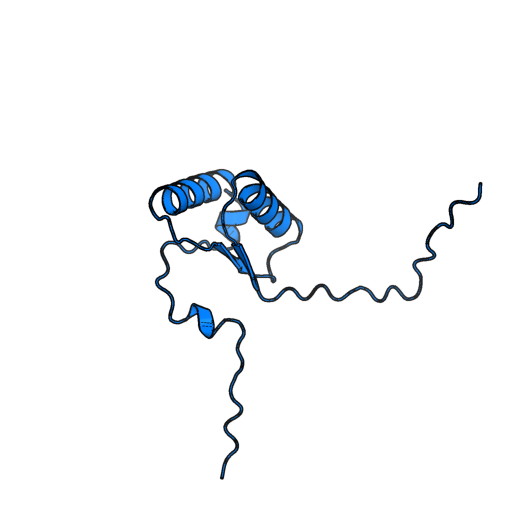.867 1.00 39.16 88 SER A N 1
ATOM 699 C CA . SER A 1 88 ? 25.971 -9.895 -13.035 1.00 39.16 88 SER A CA 1
ATOM 700 C C . SER A 1 88 ? 26.986 -10.980 -13.270 1.00 39.16 88 SER A C 1
ATOM 702 O O . SER A 1 88 ? 27.321 -11.737 -12.358 1.00 39.16 88 SER A O 1
ATOM 704 N N . ASN A 1 89 ? 27.410 -11.099 -14.516 1.00 44.94 89 ASN A N 1
ATOM 705 C CA . ASN A 1 89 ? 28.508 -11.943 -14.932 1.00 44.94 89 ASN A CA 1
ATOM 706 C C . ASN A 1 89 ? 29.818 -11.363 -14.355 1.00 44.94 89 ASN A C 1
ATOM 708 O O . ASN A 1 89 ? 30.712 -10.951 -15.083 1.00 44.94 89 ASN A O 1
ATOM 712 N N . GLY A 1 90 ? 29.902 -11.249 -13.028 1.00 40.66 90 GLY A N 1
ATOM 713 C CA . GLY A 1 90 ? 30.971 -10.556 -12.325 1.00 40.66 90 GLY A CA 1
ATOM 714 C C . GLY A 1 90 ? 30.473 -9.756 -11.128 1.00 40.66 90 GLY A C 1
ATOM 715 O O . GLY A 1 90 ? 30.478 -8.533 -11.156 1.00 40.66 90 GLY A O 1
ATOM 716 N N . CYS A 1 91 ? 30.096 -10.431 -10.045 1.00 36.97 91 CYS A N 1
ATOM 717 C CA . CYS A 1 91 ? 30.230 -9.842 -8.717 1.00 36.97 91 CYS A CA 1
ATOM 718 C C . CYS A 1 91 ? 31.097 -10.800 -7.901 1.00 36.97 91 CYS A C 1
ATOM 720 O O . CYS A 1 91 ? 30.602 -11.774 -7.338 1.00 36.97 91 CYS A O 1
ATOM 722 N N . LYS A 1 92 ? 32.416 -10.566 -7.919 1.00 42.72 92 LYS A N 1
ATOM 723 C CA . LYS A 1 92 ? 33.327 -11.175 -6.948 1.00 42.72 92 LYS A CA 1
ATOM 724 C C . LYS A 1 92 ? 32.853 -10.713 -5.574 1.00 42.72 92 LYS A C 1
ATOM 726 O O . LYS A 1 92 ? 32.895 -9.518 -5.288 1.00 42.72 92 LYS A O 1
ATOM 731 N N . MET A 1 93 ? 32.362 -11.645 -4.764 1.00 42.06 93 MET A N 1
ATOM 732 C CA . MET A 1 93 ? 32.247 -11.396 -3.336 1.00 42.06 93 MET A CA 1
ATOM 733 C C . MET A 1 93 ? 33.663 -11.148 -2.819 1.00 42.06 93 MET A C 1
ATOM 735 O O . MET A 1 93 ? 34.572 -11.926 -3.106 1.00 42.06 93 MET A O 1
ATOM 739 N N . LEU A 1 94 ? 33.849 -10.023 -2.133 1.00 48.06 94 LEU A N 1
ATOM 740 C CA . LEU A 1 94 ? 35.022 -9.802 -1.305 1.00 48.06 94 LEU A CA 1
ATOM 741 C C . LEU A 1 94 ? 34.983 -10.871 -0.215 1.00 48.06 94 LEU A C 1
ATOM 743 O O . LEU A 1 94 ? 34.133 -10.844 0.673 1.00 48.06 94 LEU A O 1
ATOM 747 N N . GLU A 1 95 ? 35.861 -11.853 -0.364 1.00 39.28 95 GLU A N 1
ATOM 748 C CA . GLU A 1 95 ? 36.227 -12.782 0.688 1.00 39.28 95 GLU A CA 1
ATOM 749 C C . GLU A 1 95 ? 36.916 -11.943 1.770 1.00 39.28 95 GLU A C 1
ATOM 751 O O . GLU A 1 95 ? 37.950 -11.323 1.519 1.00 39.28 95 GLU A O 1
ATOM 756 N N . ASN A 1 96 ? 36.289 -11.830 2.942 1.00 46.53 96 ASN A N 1
ATOM 757 C CA . ASN A 1 96 ? 36.980 -11.324 4.120 1.00 46.53 96 ASN A CA 1
ATOM 758 C C . ASN A 1 96 ? 38.022 -12.382 4.486 1.00 46.53 96 ASN A C 1
ATOM 760 O O . ASN A 1 96 ? 37.657 -13.475 4.915 1.00 46.53 96 ASN A O 1
ATOM 764 N N . THR A 1 97 ? 39.293 -12.078 4.253 1.00 40.91 97 THR A N 1
ATOM 765 C CA . THR A 1 97 ? 40.404 -12.830 4.831 1.00 40.91 97 THR A CA 1
ATOM 766 C C . THR A 1 97 ? 40.751 -12.203 6.179 1.00 40.91 97 THR A C 1
ATOM 768 O O . THR A 1 97 ? 40.810 -10.976 6.275 1.00 40.91 97 THR A O 1
ATOM 771 N N . ASP A 1 98 ? 40.901 -13.077 7.175 1.00 40.56 98 ASP A N 1
ATOM 772 C CA . ASP A 1 98 ? 41.368 -12.851 8.552 1.00 40.56 98 ASP A CA 1
ATOM 773 C C . ASP A 1 98 ? 42.541 -11.856 8.669 1.00 40.56 98 ASP A C 1
ATOM 775 O O . ASP A 1 98 ? 43.485 -11.948 7.844 1.00 40.56 98 ASP A O 1
#

Organism: Lactiplantibacillus pentosus (NCBI:txid1589)

Sequence (98 aa):
MTMQSKIDDEFSNLIGLPVLAQYNISELTDNWNECLKKIIKVTGQQSDCTVYIRGDLSYQVQSAIIGSMQSRDISFVVYGYHFKRNVSNGCKMLENTD

pLDDT: mean 72.49, std 18.95, range [34.94, 91.31]

Secondary structure (DSSP, 8-state):
---------TTHHHHTS--S----HHHHHH-HHHHHHHHHHHHHH-SS--EEEETTS-HHHHHHHHHHHHTTT--EEEES--------S---------

Radius of gyration: 18.33 Å; chains: 1; bounding box: 55×43×40 Å

Foldseek 3Di:
DDPPPPPPPVCPVVVPDDDPDDDDLVCLVPPVPVVLVVVCVVCVVDVDDEAEAEQPHDPVSVVVVVVSCVVVVHHYDYPPNPPPPPPVVDDPDPDDDD